Protein AF-A0A9E8EGQ1-F1 (afdb_monomer_lite)

pLDDT: mean 82.05, std 15.97, range [51.72, 98.31]

Structure (mmCIF, N/CA/C/O backbone):
data_AF-A0A9E8EGQ1-F1
#
_entry.id   AF-A0A9E8EGQ1-F1
#
loop_
_atom_site.group_PDB
_atom_site.id
_atom_site.type_symbol
_atom_site.label_atom_id
_atom_site.label_alt_id
_atom_site.label_comp_id
_atom_site.label_asym_id
_atom_site.label_entity_id
_atom_site.label_seq_id
_atom_site.pdbx_PDB_ins_code
_atom_site.Cartn_x
_atom_site.Cartn_y
_atom_site.Cartn_z
_atom_site.occupancy
_atom_site.B_iso_or_equiv
_atom_site.auth_seq_id
_atom_site.auth_comp_id
_atom_site.auth_asym_id
_atom_site.auth_atom_id
_atom_site.pdbx_PDB_model_num
ATOM 1 N N . MET A 1 1 ? -65.664 18.947 28.123 1.00 53.16 1 MET A N 1
ATOM 2 C CA . MET A 1 1 ? -65.244 17.876 27.191 1.00 53.16 1 MET A CA 1
ATOM 3 C C . MET A 1 1 ? -64.942 18.591 25.877 1.00 53.16 1 MET A C 1
ATOM 5 O O . MET A 1 1 ? -65.886 19.082 25.291 1.00 53.16 1 MET A O 1
ATOM 9 N N . VAL A 1 2 ? -63.720 18.927 25.449 1.00 57.81 2 VAL A N 1
ATOM 10 C CA . VAL A 1 2 ? -62.350 18.367 25.528 1.00 57.81 2 VAL A CA 1
ATOM 11 C C . VAL A 1 2 ? -61.355 19.560 25.498 1.00 57.81 2 VAL A C 1
ATOM 13 O O . VAL A 1 2 ? -61.688 20.565 24.870 1.00 57.81 2 VAL A O 1
ATOM 16 N N . PRO A 1 3 ? -60.171 19.533 26.148 1.00 56.62 3 PRO A N 1
ATOM 17 C CA . PRO A 1 3 ? -59.270 20.689 26.152 1.00 56.62 3 PRO A CA 1
ATOM 18 C C . PRO A 1 3 ? -58.431 20.802 24.864 1.00 56.62 3 PRO A C 1
ATOM 20 O O . PRO A 1 3 ? -57.703 19.886 24.480 1.00 56.62 3 PRO A O 1
ATOM 23 N N . HIS A 1 4 ? -58.509 21.970 24.221 1.00 58.19 4 HIS A N 1
ATOM 24 C CA . HIS A 1 4 ? -57.724 22.381 23.053 1.00 58.19 4 HIS A CA 1
ATOM 25 C C . HIS A 1 4 ? -56.314 22.835 23.461 1.00 58.19 4 HIS A C 1
ATOM 27 O O . HIS A 1 4 ? -56.029 24.031 23.481 1.00 58.19 4 HIS A O 1
ATOM 33 N N . THR A 1 5 ? -55.411 21.925 23.834 1.00 61.72 5 THR A N 1
ATOM 34 C CA . THR A 1 5 ? -54.000 22.318 24.074 1.00 61.72 5 THR A CA 1
ATOM 35 C C . THR A 1 5 ? -52.990 21.184 23.879 1.00 61.72 5 THR A C 1
ATOM 37 O O . THR A 1 5 ? -52.001 21.109 24.598 1.00 61.72 5 THR A O 1
ATOM 40 N N . VAL A 1 6 ? -53.207 20.265 22.931 1.00 61.66 6 VAL A N 1
ATOM 41 C CA . VAL A 1 6 ? -52.289 19.117 22.765 1.00 61.66 6 VAL A CA 1
ATOM 42 C C . VAL A 1 6 ? -51.942 18.810 21.308 1.00 61.66 6 VAL A C 1
ATOM 44 O O . VAL A 1 6 ? -51.955 17.652 20.939 1.00 61.66 6 VAL A O 1
ATOM 47 N N . ILE A 1 7 ? -51.621 19.779 20.437 1.00 58.50 7 ILE A N 1
ATOM 48 C CA . ILE A 1 7 ? -50.996 19.446 19.130 1.00 58.50 7 ILE A CA 1
ATOM 49 C C . ILE A 1 7 ? -50.050 20.562 18.646 1.00 58.50 7 ILE A C 1
ATOM 51 O O . ILE A 1 7 ? -50.328 21.234 17.664 1.00 58.50 7 ILE A O 1
ATOM 55 N N . ILE A 1 8 ? -48.907 20.767 19.305 1.00 55.91 8 ILE A N 1
ATOM 56 C CA . ILE A 1 8 ? -47.740 21.442 18.687 1.00 55.91 8 ILE A CA 1
ATOM 57 C C . ILE A 1 8 ? -46.426 20.911 19.283 1.00 55.91 8 ILE A C 1
ATOM 59 O O . ILE A 1 8 ? -45.580 21.641 19.778 1.00 55.91 8 ILE A O 1
ATOM 63 N N . SER A 1 9 ? -46.237 19.595 19.204 1.00 59.84 9 SER A N 1
ATOM 64 C CA . SER A 1 9 ? -44.905 18.975 19.223 1.00 59.84 9 SER A CA 1
ATOM 65 C C . SER A 1 9 ? -44.731 18.210 17.913 1.00 59.84 9 SER A C 1
ATOM 67 O O . SER A 1 9 ? -44.659 16.984 17.858 1.00 59.84 9 SER A O 1
ATOM 69 N N . ARG A 1 10 ? -44.770 18.949 16.795 1.00 64.19 10 ARG A N 1
ATOM 70 C CA . ARG A 1 10 ? -44.372 18.417 15.489 1.00 64.19 10 ARG A CA 1
ATOM 71 C C . ARG A 1 10 ? -42.853 18.276 15.511 1.00 64.19 10 ARG A C 1
ATOM 73 O O . ARG A 1 10 ? -42.120 19.214 15.216 1.00 64.19 10 ARG A O 1
ATOM 80 N N . ILE A 1 11 ? -42.409 17.088 15.904 1.00 63.22 11 ILE A N 1
ATOM 81 C CA . ILE A 1 11 ? -41.135 16.468 15.530 1.00 63.22 11 ILE A CA 1
ATOM 82 C C . ILE A 1 11 ? -40.729 16.962 14.138 1.00 63.22 11 ILE A C 1
ATOM 84 O O . ILE A 1 11 ? -41.354 16.603 13.145 1.00 63.22 11 ILE A O 1
ATOM 88 N N . ASN A 1 12 ? -39.725 17.838 14.080 1.00 60.59 12 ASN A N 1
ATOM 89 C CA . ASN A 1 12 ? -39.185 18.367 12.836 1.00 60.59 12 ASN A CA 1
ATOM 90 C C . ASN A 1 12 ? -38.293 17.283 12.195 1.00 60.59 12 ASN A C 1
ATOM 92 O O . ASN A 1 12 ? -37.182 17.058 12.691 1.00 60.59 12 ASN A O 1
ATOM 96 N N . PRO A 1 13 ? -38.732 16.592 11.123 1.00 58.91 13 PRO A N 1
ATOM 97 C CA . PRO A 1 13 ? -37.994 15.460 10.557 1.00 58.91 13 PRO A CA 1
ATOM 98 C C . PRO A 1 13 ? -36.692 15.896 9.868 1.00 58.91 13 PRO A C 1
ATOM 100 O O . PRO A 1 13 ? -35.805 15.077 9.633 1.00 58.91 13 PRO A O 1
ATOM 103 N N . TYR A 1 14 ? -36.534 17.193 9.592 1.00 54.91 14 TYR A N 1
ATOM 104 C CA . TYR A 1 14 ? -35.391 17.725 8.855 1.00 54.91 14 TYR A CA 1
ATOM 105 C C . TYR A 1 14 ? -34.110 17.840 9.695 1.00 54.91 14 TYR A C 1
ATOM 107 O O . TYR A 1 14 ? -33.016 17.852 9.134 1.00 54.91 14 TYR A O 1
ATOM 115 N N . LYS A 1 15 ? -34.196 17.839 11.037 1.00 51.72 15 LYS A N 1
ATOM 116 C CA . LYS A 1 15 ? -33.004 17.952 11.905 1.00 51.72 15 LYS A CA 1
ATOM 117 C C . LYS A 1 15 ? -32.104 16.705 11.858 1.00 51.72 15 LYS A C 1
ATOM 119 O O . LYS A 1 15 ? -30.943 16.768 12.246 1.00 51.72 15 LYS A O 1
ATOM 124 N N . ARG A 1 16 ? -32.619 15.572 11.367 1.00 57.47 16 ARG A N 1
ATOM 125 C CA . ARG A 1 16 ? -31.892 14.293 11.301 1.00 57.47 16 ARG A CA 1
ATOM 126 C C . ARG A 1 16 ? -31.100 14.103 9.995 1.00 57.47 16 ARG A C 1
ATOM 128 O O . ARG A 1 16 ? -30.295 13.184 9.912 1.00 57.47 16 ARG A O 1
ATOM 135 N N . LEU A 1 17 ? -31.293 14.965 8.992 1.00 61.09 17 LEU A N 1
ATOM 136 C CA . LEU A 1 17 ? -30.720 14.785 7.648 1.00 61.09 17 LEU A CA 1
ATOM 137 C C . LEU A 1 17 ? -29.352 15.473 7.454 1.00 61.09 17 LEU A C 1
ATOM 139 O O . LEU A 1 17 ? -28.623 15.127 6.532 1.00 61.09 17 LEU A O 1
ATOM 143 N N . ILE A 1 18 ? -28.972 16.398 8.345 1.00 55.41 18 ILE A N 1
ATOM 144 C CA . ILE A 1 18 ? -27.773 17.259 8.233 1.00 55.41 18 ILE A CA 1
ATOM 145 C C . ILE A 1 18 ? -26.728 16.981 9.330 1.00 55.41 18 ILE A C 1
ATOM 147 O O . ILE A 1 18 ? -26.126 17.886 9.896 1.00 55.41 18 ILE A O 1
ATOM 151 N N . MET A 1 19 ? -26.486 15.711 9.651 1.00 56.50 19 MET A N 1
ATOM 152 C CA . MET A 1 19 ? -25.392 15.308 10.547 1.00 56.50 19 MET A CA 1
ATOM 153 C C . MET A 1 19 ? -24.759 14.006 10.060 1.00 56.50 19 MET A C 1
ATOM 155 O O . MET A 1 19 ? -25.051 12.984 10.651 1.00 56.50 19 MET A O 1
ATOM 159 N N . ASN A 1 20 ? -23.942 13.982 8.995 1.00 57.62 20 ASN A N 1
ATOM 160 C CA . ASN A 1 20 ? -23.226 12.733 8.645 1.00 57.62 20 ASN A CA 1
ATOM 161 C C . ASN A 1 20 ? -21.859 12.861 7.936 1.00 57.62 20 ASN A C 1
ATOM 163 O O . ASN A 1 20 ? -21.156 11.863 7.848 1.00 57.62 20 ASN A O 1
ATOM 167 N N . ALA A 1 21 ? -21.407 14.044 7.498 1.00 53.22 21 ALA A N 1
ATOM 168 C CA . ALA A 1 21 ? -20.030 14.211 6.985 1.00 53.22 21 ALA A CA 1
ATOM 169 C C . ALA A 1 21 ? -19.048 14.742 8.048 1.00 53.22 21 ALA A C 1
ATOM 171 O O . ALA A 1 21 ? -17.883 14.353 8.073 1.00 53.22 21 ALA A O 1
ATOM 172 N N . HIS A 1 22 ? -19.532 15.579 8.974 1.00 54.50 22 HIS A N 1
ATOM 173 C CA . HIS A 1 22 ? -18.710 16.143 10.050 1.00 54.50 22 HIS A CA 1
ATOM 174 C C . HIS A 1 22 ? -18.234 15.078 11.056 1.00 54.50 22 HIS A C 1
ATOM 176 O O . HIS A 1 22 ? -17.187 15.251 11.668 1.00 54.50 22 HIS A O 1
ATOM 182 N N . GLY A 1 23 ? -18.948 13.954 11.198 1.00 66.50 23 GLY A N 1
ATOM 183 C CA . GLY A 1 23 ? -18.618 12.912 12.177 1.00 66.50 23 GLY A CA 1
ATOM 184 C C . GLY A 1 23 ? -17.368 12.091 11.843 1.00 66.50 23 GLY A C 1
ATOM 185 O O . GLY A 1 23 ? -16.568 11.838 12.733 1.00 66.50 23 GLY A O 1
ATOM 186 N N . PHE A 1 24 ? -17.158 11.693 10.582 1.00 66.69 24 PHE A N 1
ATOM 187 C CA . PHE A 1 24 ? -16.029 10.824 10.206 1.00 66.69 24 PHE A CA 1
ATOM 188 C C . PHE A 1 24 ? -14.680 11.538 10.327 1.00 66.69 24 PHE A C 1
ATOM 190 O O . PHE A 1 24 ? -13.770 11.027 10.970 1.00 66.69 24 PHE A O 1
ATOM 197 N N . PHE A 1 25 ? -14.563 12.741 9.754 1.00 72.75 25 PHE A N 1
ATOM 198 C CA . PHE A 1 25 ? -13.331 13.526 9.848 1.00 72.75 25 PHE A CA 1
ATOM 199 C C . PHE A 1 25 ? -13.073 13.986 11.285 1.00 72.75 25 PHE A C 1
ATOM 201 O O . PHE A 1 25 ? -11.941 13.906 11.745 1.00 72.75 25 PHE A O 1
ATOM 208 N N . SER A 1 26 ? -14.116 14.375 12.029 1.00 73.75 26 SER A N 1
ATOM 209 C CA . SER A 1 26 ? -13.966 14.716 13.449 1.00 73.75 26 SER A CA 1
ATOM 210 C C . SER A 1 26 ? -13.489 13.532 14.291 1.00 73.75 26 SER A C 1
ATOM 212 O O . SER A 1 26 ? -12.726 13.746 15.222 1.00 73.75 26 SER A O 1
ATOM 214 N N . LYS A 1 27 ? -13.914 12.304 13.972 1.00 70.75 27 LYS A N 1
ATOM 215 C CA . LYS A 1 27 ? -13.443 11.080 14.633 1.00 70.75 27 LYS A CA 1
ATOM 216 C C . LYS A 1 27 ? -12.026 10.689 14.194 1.00 70.75 27 LYS A C 1
ATOM 218 O O . LYS A 1 27 ? -11.236 10.257 15.020 1.00 70.75 27 LYS A O 1
ATOM 223 N N . LEU A 1 28 ? -11.669 10.878 12.920 1.00 72.06 28 LEU A N 1
ATOM 224 C CA . LEU A 1 28 ? -10.314 10.618 12.407 1.00 72.06 28 LEU A CA 1
ATOM 225 C C . LEU A 1 28 ? -9.253 11.512 13.074 1.00 72.06 28 LEU A C 1
ATOM 227 O O . LEU A 1 28 ? -8.137 11.059 13.303 1.00 72.06 28 LEU A O 1
ATOM 231 N N . PHE A 1 29 ? -9.605 12.761 13.389 1.00 74.56 29 PHE A N 1
ATOM 232 C CA . PHE A 1 29 ? -8.744 13.706 14.109 1.00 74.56 29 PHE A CA 1
ATOM 233 C C . PHE A 1 29 ? -9.006 13.734 15.627 1.00 74.56 29 PHE A C 1
ATOM 235 O O . PHE A 1 29 ? -8.565 14.661 16.308 1.00 74.56 29 PHE A O 1
ATOM 242 N N . ASP A 1 30 ? -9.706 12.736 16.178 1.00 71.06 30 ASP A N 1
ATOM 243 C CA . ASP A 1 30 ? -9.865 12.591 17.625 1.00 71.06 30 ASP A CA 1
ATOM 244 C C . ASP A 1 30 ? -8.622 11.916 18.233 1.00 71.06 30 ASP A C 1
ATOM 246 O O . ASP A 1 30 ? -8.518 10.693 18.332 1.00 71.06 30 ASP A O 1
ATOM 250 N N . PHE A 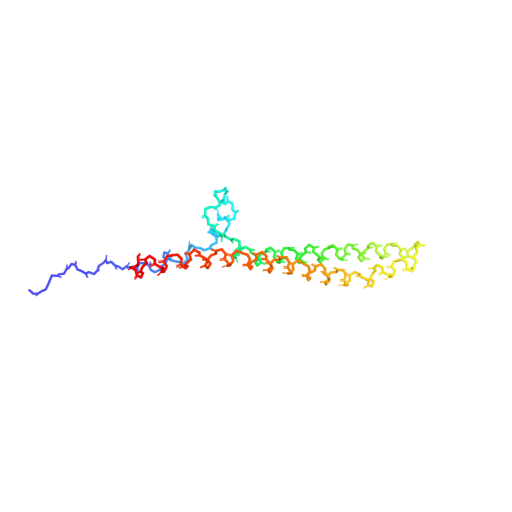1 31 ? -7.658 12.738 18.656 1.00 65.38 31 PHE A N 1
ATOM 251 C CA . PHE A 1 31 ? -6.400 12.298 19.273 1.00 65.38 31 PHE A CA 1
ATOM 252 C C . PHE A 1 31 ? -6.570 11.648 20.660 1.00 65.38 31 PHE A C 1
ATOM 254 O O . PHE A 1 31 ? -5.588 11.199 21.248 1.00 65.38 31 PHE A O 1
ATOM 261 N N . THR A 1 32 ? -7.790 11.601 21.207 1.00 65.94 32 THR A N 1
ATOM 262 C CA . THR A 1 32 ? -8.090 10.950 22.491 1.00 65.94 32 THR A CA 1
ATOM 263 C C . THR A 1 32 ? -8.286 9.427 22.361 1.00 65.94 32 THR A C 1
ATOM 265 O O . THR A 1 32 ? -8.244 8.737 23.377 1.00 65.94 32 THR A O 1
ATOM 268 N N . PHE A 1 33 ? -8.456 8.875 21.146 1.00 60.44 33 PHE A N 1
ATOM 269 C CA . PHE A 1 33 ? -8.569 7.424 20.865 1.00 60.44 33 PHE A CA 1
ATOM 270 C C . PHE A 1 33 ? -9.582 6.646 21.737 1.00 60.44 33 PHE A C 1
ATOM 272 O O . PHE A 1 33 ? -9.451 5.437 21.923 1.00 60.44 33 PHE A O 1
ATOM 279 N N . LYS A 1 34 ? -10.612 7.307 22.280 1.00 58.56 34 LYS A N 1
ATOM 280 C CA . LYS A 1 34 ? -11.590 6.663 23.179 1.00 58.56 34 LYS A CA 1
ATOM 281 C C . LYS A 1 34 ? -12.493 5.635 22.487 1.00 58.56 34 LYS A C 1
ATOM 283 O O . LYS A 1 34 ? -13.028 4.764 23.163 1.00 58.56 34 LYS A O 1
ATOM 288 N N . GLU A 1 35 ? -12.672 5.730 21.169 1.00 61.25 35 GLU A N 1
ATOM 289 C CA . GLU A 1 35 ? -13.444 4.782 20.357 1.00 61.25 35 GLU A CA 1
ATOM 290 C C . GLU A 1 35 ? -12.537 4.056 19.353 1.00 61.25 35 GLU A C 1
ATOM 292 O O . GLU A 1 35 ? -11.711 4.672 18.675 1.00 61.25 35 GLU A O 1
ATOM 297 N N . PHE A 1 36 ? -12.747 2.748 19.183 1.00 66.25 36 PHE A N 1
ATOM 298 C CA . PHE A 1 36 ? -12.094 1.942 18.149 1.00 66.25 36 PHE A CA 1
ATOM 299 C C . PHE A 1 36 ? -12.668 2.265 16.755 1.00 66.25 36 PHE A C 1
ATOM 301 O O . PHE A 1 36 ? -13.458 1.521 16.181 1.00 66.25 36 PHE A O 1
ATOM 308 N N . ILE A 1 37 ? -12.266 3.397 16.173 1.00 73.81 37 ILE A N 1
ATOM 309 C CA . ILE A 1 37 ? -12.748 3.855 14.853 1.00 73.81 37 ILE A CA 1
ATOM 310 C C . ILE A 1 37 ? -12.097 3.054 13.703 1.00 73.81 37 ILE A C 1
ATOM 312 O O . ILE A 1 37 ? -12.498 3.166 12.542 1.00 73.81 37 ILE A O 1
ATOM 316 N N . THR A 1 38 ? -11.128 2.181 14.001 1.00 77.81 38 THR A N 1
ATOM 317 C CA . THR A 1 38 ? -10.359 1.422 13.006 1.00 77.81 38 THR A CA 1
ATOM 318 C C . THR A 1 38 ? -11.244 0.705 11.985 1.00 77.81 38 THR A C 1
ATOM 320 O O . THR A 1 38 ? -11.013 0.828 10.783 1.00 77.81 38 THR A O 1
ATOM 323 N N . LEU A 1 39 ? -12.316 0.035 12.425 1.00 80.56 39 LEU A N 1
ATOM 324 C CA . LEU A 1 39 ? -13.225 -0.691 11.527 1.00 80.56 39 LEU A CA 1
ATOM 325 C C . LEU A 1 39 ? -13.944 0.220 10.519 1.00 80.56 39 LEU A C 1
ATOM 327 O O . LEU A 1 39 ? -14.268 -0.220 9.416 1.00 80.56 39 LEU A O 1
ATOM 331 N N . GLN A 1 40 ? -14.164 1.488 10.870 1.00 81.38 40 GLN A N 1
ATOM 332 C CA . GLN A 1 40 ? -14.824 2.473 10.010 1.00 81.38 40 GLN A CA 1
ATOM 333 C C . GLN A 1 40 ? -13.851 3.057 8.973 1.00 81.38 40 GLN A C 1
ATOM 335 O O . GLN A 1 40 ? -14.252 3.365 7.850 1.00 81.38 40 GLN A O 1
ATOM 340 N N . ILE A 1 41 ? -12.565 3.186 9.326 1.00 86.50 41 ILE A N 1
ATOM 341 C CA . ILE A 1 41 ? -11.544 3.834 8.487 1.00 86.50 41 ILE A CA 1
ATOM 342 C C . ILE A 1 41 ? -10.850 2.846 7.530 1.00 86.50 41 ILE A C 1
ATOM 344 O O . ILE A 1 41 ? -10.394 3.256 6.463 1.00 86.50 41 ILE A O 1
ATOM 348 N N . VAL A 1 42 ? -10.816 1.541 7.834 1.00 90.50 42 VAL A N 1
ATOM 349 C CA . VAL A 1 42 ? -10.095 0.529 7.027 1.00 90.50 42 VAL A CA 1
ATOM 350 C C . VAL A 1 42 ? -10.471 0.546 5.541 1.00 90.50 42 VAL A C 1
ATOM 352 O O . VAL A 1 42 ? -9.590 0.418 4.690 1.00 90.50 42 VAL A O 1
ATOM 355 N N . LYS A 1 43 ? -11.748 0.768 5.195 1.00 89.00 43 LYS A N 1
ATOM 356 C CA . LYS A 1 43 ? -12.171 0.900 3.787 1.00 89.00 43 LYS A CA 1
ATOM 357 C C . LYS A 1 43 ? -11.422 2.031 3.075 1.00 89.00 43 LYS A C 1
ATOM 359 O O . LYS A 1 43 ? -10.983 1.861 1.941 1.00 89.00 43 LYS A O 1
ATOM 364 N N . TYR A 1 44 ? -11.286 3.177 3.733 1.00 90.12 44 TYR A N 1
ATOM 365 C CA . TYR A 1 44 ? -10.600 4.340 3.178 1.00 90.12 44 TYR A CA 1
ATOM 366 C C . TYR A 1 44 ? -9.091 4.102 3.090 1.00 90.12 44 TYR A C 1
ATOM 368 O O . TYR A 1 44 ? -8.496 4.427 2.067 1.00 90.12 44 TYR A O 1
ATOM 376 N N . LEU A 1 45 ? -8.490 3.450 4.094 1.00 92.31 45 LEU A N 1
ATOM 377 C CA . LEU A 1 45 ? -7.079 3.048 4.042 1.00 92.31 45 LEU A CA 1
ATOM 378 C C . LEU A 1 45 ? -6.793 2.103 2.877 1.00 92.31 45 LEU A C 1
ATOM 380 O O . LEU A 1 45 ? -5.776 2.265 2.210 1.00 92.31 45 LEU A O 1
ATOM 384 N N . TYR A 1 46 ? -7.696 1.162 2.588 1.00 94.25 46 TYR A N 1
ATOM 385 C CA . TYR A 1 46 ? -7.535 0.275 1.438 1.00 94.25 46 TYR A CA 1
ATOM 386 C C . TYR A 1 46 ? -7.535 1.047 0.119 1.00 94.25 46 TYR A C 1
ATOM 388 O O . TYR A 1 46 ? -6.655 0.839 -0.708 1.00 94.25 46 TYR A O 1
ATOM 396 N N . ILE A 1 47 ? -8.491 1.964 -0.065 1.00 95.94 47 ILE A N 1
ATOM 397 C CA . ILE A 1 47 ? -8.586 2.780 -1.284 1.00 95.94 47 ILE A CA 1
ATOM 398 C C . ILE A 1 47 ? -7.321 3.623 -1.458 1.00 95.94 47 ILE A C 1
ATOM 400 O O . ILE A 1 47 ? -6.723 3.614 -2.530 1.00 95.94 47 ILE A O 1
ATOM 404 N N . ILE A 1 48 ? -6.889 4.312 -0.400 1.00 96.12 48 ILE A N 1
ATOM 405 C CA . ILE A 1 48 ? -5.678 5.138 -0.418 1.00 96.12 48 ILE A CA 1
ATOM 406 C C . ILE A 1 48 ? -4.448 4.276 -0.733 1.00 96.12 48 ILE A C 1
ATOM 408 O O . ILE A 1 48 ? -3.670 4.615 -1.622 1.00 96.12 48 ILE A O 1
ATOM 412 N N . GLY A 1 49 ? -4.300 3.129 -0.064 1.00 96.31 49 GLY A N 1
ATOM 413 C CA . GLY A 1 49 ? -3.208 2.190 -0.313 1.00 96.31 49 GLY A CA 1
ATOM 414 C C . GLY A 1 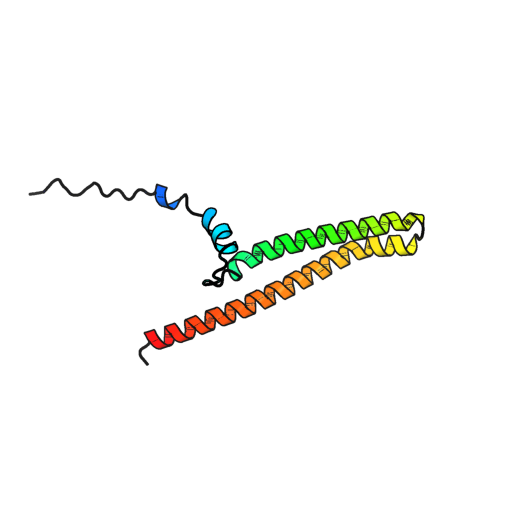49 ? -3.194 1.660 -1.748 1.00 96.31 49 GLY A C 1
ATOM 415 O O . GLY A 1 49 ? -2.131 1.577 -2.357 1.00 96.31 49 GLY A O 1
ATOM 416 N N . LEU A 1 50 ? -4.362 1.363 -2.322 1.00 97.69 50 LEU A N 1
ATOM 417 C CA . LEU A 1 50 ? -4.483 0.898 -3.703 1.00 97.69 50 LEU A CA 1
ATOM 418 C C . LEU A 1 50 ? -4.093 1.988 -4.710 1.00 97.69 50 LEU A C 1
ATOM 420 O O . LEU A 1 50 ? -3.432 1.695 -5.705 1.00 97.69 50 LEU A O 1
ATOM 424 N N . VAL A 1 51 ? -4.455 3.245 -4.438 1.00 98.25 51 VAL A N 1
ATOM 425 C CA . VAL A 1 51 ? -4.036 4.396 -5.251 1.00 98.25 51 VAL A CA 1
ATOM 426 C C . VAL A 1 51 ? -2.516 4.547 -5.220 1.00 98.25 51 VAL A C 1
ATOM 428 O O . VAL A 1 51 ? -1.901 4.646 -6.279 1.00 98.25 51 VAL A O 1
ATOM 431 N N . PHE A 1 52 ? -1.895 4.494 -4.038 1.00 98.00 52 PHE A N 1
ATOM 432 C CA . PHE A 1 52 ? -0.435 4.543 -3.923 1.00 98.00 52 PHE A CA 1
ATOM 433 C C . PHE A 1 52 ? 0.241 3.373 -4.637 1.00 98.00 52 PHE A C 1
ATOM 435 O O . PHE A 1 52 ? 1.173 3.600 -5.401 1.00 98.00 52 PHE A O 1
ATOM 442 N N . ALA A 1 53 ? -0.263 2.148 -4.468 1.00 97.56 53 ALA A N 1
ATOM 443 C CA . ALA A 1 53 ? 0.248 0.982 -5.183 1.00 97.56 53 ALA A CA 1
ATOM 444 C C . ALA A 1 53 ? 0.171 1.173 -6.707 1.00 97.56 53 ALA A C 1
ATOM 446 O O . ALA A 1 53 ? 1.122 0.849 -7.418 1.00 97.56 53 ALA A O 1
ATOM 447 N N . GLY A 1 54 ? -0.933 1.736 -7.210 1.00 97.88 54 GLY A N 1
ATOM 448 C CA . GLY A 1 54 ? -1.112 2.045 -8.629 1.00 97.88 54 GLY A CA 1
ATOM 449 C C . GLY A 1 54 ? -0.105 3.078 -9.129 1.00 97.88 54 GLY A C 1
ATOM 450 O O . GLY A 1 54 ? 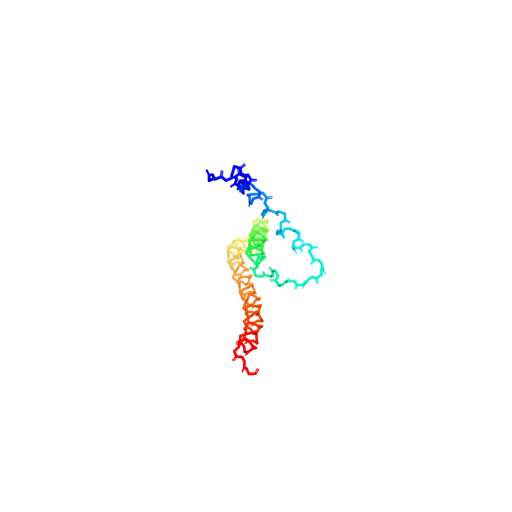0.563 2.848 -10.133 1.00 97.88 54 GLY A O 1
ATOM 451 N N . ILE A 1 55 ? 0.066 4.183 -8.399 1.00 98.31 55 ILE A N 1
ATOM 452 C CA . ILE A 1 55 ? 1.049 5.225 -8.732 1.00 98.31 55 ILE A CA 1
ATOM 453 C C . ILE A 1 55 ? 2.470 4.651 -8.724 1.00 98.31 55 ILE A C 1
ATOM 455 O O . ILE A 1 55 ? 3.228 4.886 -9.664 1.00 98.31 55 ILE A O 1
ATOM 459 N N . SER A 1 56 ? 2.832 3.863 -7.709 1.00 97.00 56 SER A N 1
ATOM 460 C CA . SER A 1 56 ? 4.140 3.207 -7.632 1.00 97.00 56 SER A CA 1
ATOM 461 C C . SER A 1 56 ? 4.372 2.252 -8.803 1.00 97.00 56 SER A C 1
ATOM 463 O O . SER A 1 56 ? 5.456 2.258 -9.383 1.00 97.00 56 SER A O 1
ATOM 465 N N . ALA A 1 57 ? 3.363 1.475 -9.203 1.00 97.75 57 ALA A N 1
ATOM 466 C CA . ALA A 1 57 ? 3.463 0.572 -10.345 1.00 97.75 57 ALA A CA 1
ATOM 467 C C . ALA A 1 57 ? 3.606 1.320 -11.679 1.00 97.75 57 ALA A C 1
ATOM 469 O O . ALA A 1 57 ? 4.412 0.917 -12.521 1.00 97.75 57 ALA A O 1
ATOM 470 N N . LEU A 1 58 ? 2.885 2.432 -11.857 1.00 97.88 58 LEU A N 1
ATOM 471 C CA . LEU A 1 58 ? 3.042 3.314 -13.017 1.00 97.88 58 LEU A CA 1
ATOM 472 C C . LEU A 1 58 ? 4.433 3.955 -13.049 1.00 97.88 58 LEU A C 1
ATOM 474 O O . LEU A 1 58 ? 5.062 3.987 -14.103 1.00 97.88 58 LEU A O 1
ATOM 478 N N . GLY A 1 59 ? 4.945 4.406 -11.901 1.00 97.12 59 GLY A N 1
ATOM 479 C CA . GLY A 1 59 ? 6.312 4.913 -11.778 1.00 97.12 59 GLY A CA 1
ATOM 480 C C . GLY A 1 59 ? 7.354 3.852 -12.135 1.00 97.12 59 GLY A C 1
ATOM 481 O O . GLY A 1 59 ? 8.286 4.127 -12.887 1.00 97.12 59 GLY A O 1
ATOM 482 N N . PHE A 1 60 ? 7.157 2.616 -11.671 1.00 96.19 60 PHE A N 1
ATOM 483 C CA . PHE A 1 60 ? 8.026 1.486 -11.996 1.00 96.19 60 PHE A CA 1
ATOM 484 C C . PHE A 1 60 ? 7.993 1.130 -13.491 1.00 96.19 60 PHE A C 1
ATOM 486 O O . PHE A 1 60 ? 9.043 0.906 -14.094 1.00 96.19 60 PHE A O 1
ATOM 493 N N . ALA A 1 61 ? 6.813 1.152 -14.119 1.00 97.44 61 ALA A N 1
ATOM 494 C CA . ALA A 1 61 ? 6.682 0.981 -15.565 1.00 97.44 61 ALA A CA 1
ATOM 495 C C . ALA A 1 61 ? 7.365 2.121 -16.337 1.00 97.44 61 ALA A C 1
ATOM 497 O O . ALA A 1 61 ? 8.102 1.861 -17.284 1.00 97.44 61 ALA A O 1
ATOM 498 N N . GLY A 1 62 ? 7.174 3.376 -15.918 1.00 97.38 62 GLY A N 1
ATOM 499 C CA . GLY A 1 62 ? 7.810 4.546 -16.531 1.00 97.38 62 GLY A CA 1
ATOM 500 C C . GLY A 1 62 ? 9.339 4.512 -16.444 1.00 97.38 62 GLY A C 1
ATOM 501 O O . GLY A 1 62 ? 10.025 4.836 -17.417 1.00 97.38 62 GLY A O 1
ATOM 502 N N . ALA A 1 63 ? 9.881 4.044 -15.317 1.00 96.00 63 ALA A N 1
ATOM 503 C CA . ALA A 1 63 ? 11.310 3.772 -15.177 1.00 96.00 63 ALA A CA 1
ATOM 504 C C . ALA A 1 63 ? 11.770 2.679 -16.158 1.00 96.00 63 ALA A C 1
ATOM 506 O O . ALA A 1 63 ? 12.758 2.869 -16.860 1.00 96.00 63 ALA A O 1
ATOM 507 N N . GLY A 1 64 ? 11.007 1.588 -16.292 1.00 96.75 64 GLY A N 1
ATOM 508 C CA . GLY A 1 64 ? 11.286 0.539 -17.277 1.00 96.75 64 GLY A CA 1
ATOM 509 C C . GLY A 1 64 ? 11.307 1.045 -18.722 1.00 96.75 64 GLY A C 1
ATOM 510 O O . GLY A 1 64 ? 12.210 0.701 -19.479 1.00 96.75 64 GLY A O 1
ATOM 511 N N . ILE A 1 65 ? 10.372 1.923 -19.097 1.00 97.12 65 ILE A N 1
ATOM 512 C CA . ILE A 1 65 ? 10.352 2.555 -20.427 1.00 97.12 65 ILE A CA 1
ATOM 513 C C . ILE A 1 65 ? 11.602 3.417 -20.647 1.00 97.12 65 ILE A C 1
ATOM 515 O O . ILE A 1 65 ? 12.158 3.432 -21.743 1.00 97.12 65 ILE A O 1
ATOM 519 N N . SER A 1 66 ? 12.057 4.125 -19.613 1.00 96.50 66 SER A N 1
ATOM 520 C CA . SER A 1 66 ? 13.252 4.973 -19.691 1.00 96.50 66 SER A CA 1
ATOM 521 C C . SER A 1 66 ? 14.525 4.142 -19.884 1.00 96.50 66 SER A C 1
ATOM 523 O O . SER A 1 66 ? 15.398 4.520 -20.668 1.00 96.50 66 SER A O 1
ATOM 525 N N . ASP A 1 67 ? 14.592 2.979 -19.235 1.00 96.31 67 ASP A N 1
ATOM 526 C CA . ASP A 1 67 ? 15.728 2.060 -19.306 1.00 96.31 67 ASP A CA 1
ATOM 527 C C . ASP A 1 67 ? 15.870 1.367 -20.663 1.00 96.31 67 ASP A C 1
ATOM 529 O O . ASP A 1 67 ? 16.990 1.035 -21.039 1.00 96.31 67 ASP A O 1
ATOM 533 N N . LEU A 1 68 ? 14.794 1.236 -21.453 1.00 95.25 68 LEU A N 1
ATOM 534 C CA . LEU A 1 68 ? 14.847 0.653 -22.807 1.00 95.25 68 LEU A CA 1
ATOM 535 C C . LEU A 1 68 ? 15.872 1.338 -23.729 1.00 95.25 68 LEU A C 1
ATOM 537 O O . LEU A 1 68 ? 16.307 0.742 -24.711 1.00 95.25 68 LEU A O 1
ATOM 541 N N . ARG A 1 69 ? 16.257 2.588 -23.431 1.00 95.06 69 ARG A N 1
ATOM 542 C CA . ARG A 1 69 ? 17.263 3.350 -24.192 1.00 95.06 69 ARG A CA 1
ATOM 543 C C . ARG A 1 69 ? 18.700 2.894 -23.921 1.00 95.06 69 ARG A C 1
ATOM 545 O O . ARG A 1 69 ? 19.570 3.171 -24.741 1.00 95.06 69 ARG A O 1
ATOM 552 N N . TYR A 1 70 ? 18.942 2.244 -22.785 1.00 94.62 70 TYR A N 1
ATOM 553 C CA . TYR A 1 70 ? 20.267 1.826 -22.320 1.00 94.62 70 TYR A CA 1
ATOM 554 C C . TYR A 1 70 ? 20.382 0.300 -22.228 1.00 94.62 70 TYR A C 1
ATOM 556 O O . TYR A 1 70 ? 21.399 -0.261 -22.622 1.00 94.62 70 TYR A O 1
ATOM 564 N N . ASP A 1 71 ? 19.329 -0.365 -21.748 1.00 96.31 71 ASP A N 1
ATOM 565 C CA . ASP A 1 71 ? 19.224 -1.815 -21.616 1.00 96.31 71 ASP A CA 1
ATOM 566 C C . ASP A 1 71 ? 17.782 -2.262 -21.903 1.00 96.31 71 ASP A C 1
ATOM 568 O O . ASP A 1 71 ? 16.854 -2.090 -21.104 1.00 96.31 71 ASP A O 1
ATOM 572 N N . VAL A 1 72 ? 17.604 -2.866 -23.078 1.00 95.75 72 VAL A N 1
ATOM 573 C CA . VAL A 1 72 ? 16.297 -3.321 -23.561 1.00 95.75 72 VAL A CA 1
ATOM 574 C C . VAL A 1 72 ? 15.729 -4.432 -22.678 1.00 95.75 72 VAL A C 1
ATOM 576 O O . VAL A 1 72 ? 14.530 -4.438 -22.403 1.00 95.75 72 VAL A O 1
ATOM 579 N N . ILE A 1 73 ? 16.566 -5.366 -22.218 1.00 96.19 73 ILE A N 1
ATOM 580 C CA . ILE A 1 73 ? 16.104 -6.516 -21.436 1.00 96.19 73 ILE A CA 1
ATOM 581 C C . ILE A 1 73 ? 15.642 -6.030 -20.065 1.00 96.19 73 ILE A C 1
ATOM 583 O O . ILE A 1 73 ? 14.524 -6.339 -19.648 1.00 96.19 73 ILE A O 1
ATOM 587 N N . ALA A 1 74 ? 16.461 -5.223 -19.386 1.00 93.88 74 ALA A N 1
ATOM 588 C CA . ALA A 1 74 ? 16.115 -4.681 -18.077 1.00 93.88 74 ALA A CA 1
ATOM 589 C C . ALA A 1 74 ? 14.855 -3.801 -18.130 1.00 93.88 74 ALA A C 1
ATOM 591 O O . ALA A 1 74 ? 13.975 -3.931 -17.273 1.00 93.88 74 ALA A O 1
ATOM 592 N N . GLY A 1 75 ? 14.731 -2.947 -19.152 1.00 96.56 75 GLY A N 1
ATOM 593 C CA . GLY A 1 75 ? 13.551 -2.107 -19.346 1.00 96.56 75 GLY A CA 1
ATOM 594 C C . GLY A 1 75 ? 12.274 -2.923 -19.558 1.00 96.56 75 GLY A C 1
ATOM 595 O O . GLY A 1 75 ? 11.268 -2.697 -18.881 1.00 96.56 75 GLY A O 1
ATOM 596 N N . LEU A 1 76 ? 12.325 -3.935 -20.431 1.00 96.94 76 LEU A N 1
ATOM 597 C CA . LEU A 1 76 ? 11.173 -4.789 -20.729 1.00 96.94 76 LEU A CA 1
ATOM 598 C C . LEU A 1 76 ? 10.729 -5.596 -19.502 1.00 96.94 76 LEU A C 1
ATOM 600 O O . LEU A 1 76 ? 9.535 -5.673 -19.212 1.00 96.94 76 LEU A O 1
ATOM 604 N N . VAL A 1 77 ? 11.685 -6.133 -18.738 1.00 96.38 77 VAL A N 1
ATOM 605 C CA . VAL A 1 77 ? 11.417 -6.851 -17.484 1.00 96.38 77 VAL A CA 1
ATOM 606 C C . VAL A 1 77 ? 10.660 -5.962 -16.496 1.00 96.38 77 VAL A C 1
ATOM 608 O O . VAL A 1 77 ? 9.659 -6.399 -15.932 1.00 96.38 77 VAL A O 1
ATOM 611 N N . LYS A 1 78 ? 11.070 -4.700 -16.319 1.00 96.12 78 LYS A N 1
ATOM 612 C CA . LYS A 1 78 ? 10.395 -3.756 -15.410 1.00 96.12 78 LYS A CA 1
ATOM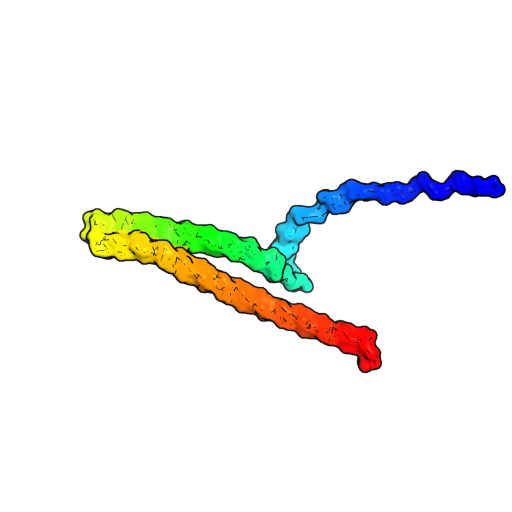 613 C C . LYS A 1 78 ? 8.972 -3.419 -15.858 1.00 96.12 78 LYS A C 1
ATOM 615 O O . LYS A 1 78 ? 8.060 -3.412 -15.033 1.00 96.12 78 LYS A O 1
ATOM 620 N N . VAL A 1 79 ? 8.763 -3.184 -17.154 1.00 97.06 79 VAL A N 1
ATOM 621 C CA . VAL A 1 79 ? 7.430 -2.885 -17.706 1.00 97.06 79 VAL A CA 1
ATOM 622 C C . VAL A 1 79 ? 6.488 -4.078 -17.549 1.00 97.06 79 VAL A C 1
ATOM 624 O O . VAL A 1 79 ? 5.350 -3.905 -17.120 1.00 97.06 79 VAL A O 1
ATOM 627 N N . VAL A 1 80 ? 6.964 -5.291 -17.838 1.00 97.00 80 VAL A N 1
ATOM 628 C CA . VAL A 1 80 ? 6.156 -6.512 -17.721 1.00 97.00 80 VAL A CA 1
ATOM 629 C C . VAL A 1 80 ? 5.893 -6.872 -16.258 1.00 97.00 80 VAL A C 1
ATOM 631 O O . VAL A 1 80 ? 4.788 -7.300 -15.940 1.00 97.00 80 VAL A O 1
ATOM 634 N N . LEU A 1 81 ? 6.857 -6.668 -15.353 1.00 97.06 81 LEU A N 1
ATOM 635 C CA . LEU A 1 81 ? 6.693 -6.955 -13.922 1.00 97.06 81 LEU A CA 1
ATOM 636 C C . LEU A 1 81 ? 5.895 -5.892 -13.161 1.00 97.06 81 LEU A C 1
ATOM 638 O O . LEU A 1 81 ? 5.353 -6.203 -12.105 1.00 97.06 81 LEU A O 1
ATOM 642 N N . SER A 1 82 ? 5.780 -4.664 -13.671 1.00 97.38 82 SER A N 1
ATOM 643 C CA . SER A 1 82 ? 4.978 -3.589 -13.061 1.00 97.38 82 SER A CA 1
ATOM 644 C C . SER A 1 82 ? 3.557 -4.018 -12.643 1.00 97.38 82 SER A C 1
ATOM 646 O O . SER A 1 82 ? 3.221 -3.862 -11.464 1.00 97.38 82 SER A O 1
ATOM 648 N N . PRO A 1 83 ? 2.718 -4.604 -13.524 1.00 96.69 83 PRO A N 1
ATOM 649 C CA . PRO A 1 83 ? 1.379 -5.048 -13.136 1.00 96.69 83 PRO A CA 1
ATOM 650 C C . PRO A 1 83 ? 1.404 -6.159 -12.078 1.00 96.69 83 PRO A C 1
ATOM 652 O O . PRO A 1 83 ? 0.537 -6.191 -11.205 1.00 96.69 83 PRO A O 1
ATOM 655 N N . PHE A 1 84 ? 2.411 -7.036 -12.086 1.00 97.81 84 PHE A N 1
ATOM 656 C CA . PHE A 1 84 ? 2.569 -8.052 -11.040 1.00 97.81 84 PHE A CA 1
ATOM 657 C C . PHE A 1 84 ? 2.945 -7.419 -9.698 1.00 97.81 84 PHE A C 1
ATOM 659 O O . PHE A 1 84 ? 2.384 -7.792 -8.670 1.00 97.81 84 PHE A O 1
ATOM 666 N N . ALA A 1 85 ? 3.834 -6.423 -9.703 1.00 95.88 85 ALA A N 1
ATOM 667 C CA . ALA A 1 85 ? 4.199 -5.664 -8.512 1.00 95.88 85 ALA A CA 1
ATOM 668 C C . ALA A 1 85 ? 2.991 -4.914 -7.925 1.00 95.88 85 ALA A C 1
ATOM 670 O O . ALA A 1 85 ? 2.811 -4.910 -6.705 1.00 95.88 85 ALA A O 1
ATOM 671 N N . PHE A 1 86 ? 2.122 -4.349 -8.773 1.00 97.94 86 PHE A N 1
ATOM 672 C CA . PHE A 1 86 ? 0.852 -3.757 -8.342 1.00 97.94 86 PHE A CA 1
ATOM 673 C C . PHE A 1 86 ? -0.033 -4.779 -7.627 1.00 97.94 86 PHE A C 1
ATOM 675 O O . PHE A 1 86 ? -0.438 -4.550 -6.488 1.00 97.94 86 PHE A O 1
ATOM 682 N N . VAL A 1 87 ? -0.315 -5.911 -8.279 1.00 98.00 87 VAL A N 1
ATOM 683 C CA . VAL A 1 87 ? -1.200 -6.950 -7.732 1.00 98.00 87 VAL A CA 1
ATOM 684 C C . VAL A 1 87 ? -0.641 -7.502 -6.426 1.00 98.00 87 VAL A C 1
ATOM 686 O O . VAL A 1 87 ? -1.376 -7.608 -5.446 1.00 98.00 87 VAL A O 1
ATOM 689 N N . LEU A 1 88 ? 0.661 -7.790 -6.377 1.00 97.94 88 LEU A N 1
ATOM 690 C CA . LEU A 1 88 ? 1.318 -8.283 -5.172 1.00 97.94 88 LEU A CA 1
ATOM 691 C C . LEU A 1 88 ? 1.192 -7.277 -4.022 1.00 97.94 88 LEU A C 1
ATOM 693 O O . LEU A 1 88 ? 0.780 -7.643 -2.924 1.00 97.94 88 LEU A O 1
ATOM 697 N N . THR A 1 89 ? 1.464 -5.998 -4.285 1.00 97.38 89 THR A N 1
ATOM 698 C CA . THR A 1 89 ? 1.327 -4.935 -3.281 1.00 97.38 89 THR A CA 1
ATOM 699 C C . THR A 1 89 ? -0.127 -4.786 -2.825 1.00 97.38 89 THR A C 1
ATOM 701 O O . THR A 1 89 ? -0.390 -4.685 -1.629 1.00 97.38 89 THR A O 1
ATOM 704 N N . ALA A 1 90 ? -1.096 -4.845 -3.742 1.00 97.75 90 ALA A N 1
ATOM 705 C CA . ALA A 1 90 ? -2.519 -4.772 -3.420 1.00 97.75 90 ALA A CA 1
ATOM 706 C C . ALA A 1 90 ? -2.990 -5.949 -2.546 1.00 97.75 90 ALA A C 1
ATOM 708 O O . ALA A 1 90 ? -3.784 -5.750 -1.622 1.00 97.75 90 ALA A O 1
ATOM 709 N N . ILE A 1 91 ? -2.487 -7.161 -2.807 1.00 98.19 91 ILE A N 1
ATOM 710 C CA . ILE A 1 91 ? -2.741 -8.351 -1.983 1.00 98.19 91 ILE A CA 1
ATOM 711 C C . ILE A 1 91 ? -2.142 -8.169 -0.589 1.00 98.19 91 ILE A C 1
ATOM 713 O O . ILE A 1 91 ? -2.831 -8.416 0.397 1.00 98.19 91 ILE A O 1
ATOM 717 N N . LEU A 1 92 ? -0.898 -7.694 -0.488 1.00 98.06 92 LEU A N 1
ATOM 718 C CA . LEU A 1 92 ? -0.246 -7.458 0.803 1.00 98.06 92 LEU A CA 1
ATOM 719 C C . LEU A 1 92 ? -0.991 -6.412 1.636 1.00 98.06 92 LEU A C 1
ATOM 721 O O . LEU A 1 92 ? -1.255 -6.645 2.814 1.00 98.06 92 LEU A O 1
ATOM 725 N N . ILE A 1 93 ? -1.400 -5.296 1.025 1.00 96.88 93 ILE A N 1
ATOM 726 C CA . ILE A 1 93 ? -2.226 -4.282 1.695 1.00 96.88 93 ILE A CA 1
ATOM 727 C C . ILE A 1 93 ? -3.518 -4.922 2.212 1.00 96.88 93 ILE A C 1
ATOM 729 O O . ILE A 1 93 ? -3.915 -4.681 3.351 1.00 96.88 93 ILE A O 1
ATOM 733 N N . ARG A 1 94 ? -4.170 -5.761 1.401 1.00 97.00 94 ARG A N 1
ATOM 734 C CA . ARG A 1 94 ? -5.403 -6.437 1.806 1.00 97.00 94 ARG A CA 1
ATOM 735 C C . ARG A 1 94 ? -5.182 -7.386 2.977 1.00 97.00 94 ARG A C 1
ATOM 737 O O . ARG A 1 94 ? -5.945 -7.324 3.933 1.00 97.00 94 ARG A O 1
ATOM 744 N N . LEU A 1 95 ? -4.126 -8.191 2.928 1.00 97.62 95 LEU A N 1
ATOM 745 C CA . LEU A 1 95 ? -3.759 -9.117 3.995 1.00 97.62 95 LEU A CA 1
ATOM 746 C C . LEU A 1 95 ? -3.525 -8.381 5.321 1.00 97.62 95 LEU A C 1
ATOM 748 O O . LEU A 1 95 ? -4.057 -8.781 6.354 1.00 97.62 95 LEU A O 1
ATOM 752 N N . VAL A 1 96 ? -2.778 -7.274 5.292 1.00 96.06 96 VAL A N 1
ATOM 753 C CA . VAL A 1 96 ? -2.498 -6.465 6.488 1.00 96.06 96 VAL A CA 1
ATOM 754 C C . VAL A 1 96 ? -3.775 -5.839 7.046 1.00 96.06 96 VAL A C 1
ATOM 756 O O . VAL A 1 96 ? -4.020 -5.909 8.248 1.00 96.06 96 VAL A O 1
ATOM 759 N N . LEU A 1 97 ? -4.613 -5.243 6.193 1.00 94.69 97 LEU A N 1
ATOM 760 C CA . LEU A 1 97 ? -5.867 -4.634 6.641 1.00 94.69 97 LEU A CA 1
ATOM 761 C C . LEU A 1 97 ? -6.853 -5.670 7.185 1.00 94.69 97 LEU A C 1
ATOM 763 O O . LEU A 1 97 ? -7.548 -5.390 8.160 1.00 94.69 97 LEU A O 1
ATOM 767 N N . GLU A 1 98 ? -6.905 -6.859 6.591 1.00 94.56 98 GLU A N 1
ATOM 768 C CA . GLU A 1 98 ? -7.736 -7.962 7.066 1.00 94.56 98 GLU A CA 1
ATOM 769 C C . GLU A 1 98 ? -7.271 -8.458 8.438 1.00 94.56 98 GLU A C 1
ATOM 771 O O . GLU A 1 98 ? -8.094 -8.593 9.345 1.00 94.56 98 GLU A O 1
ATOM 776 N N . ALA A 1 99 ? -5.958 -8.613 8.633 1.00 94.38 99 ALA A N 1
ATOM 777 C CA . ALA A 1 99 ? -5.380 -8.949 9.931 1.00 94.38 99 ALA A CA 1
ATOM 778 C C . ALA A 1 99 ? -5.682 -7.876 10.993 1.00 94.38 99 ALA A C 1
ATOM 780 O O . ALA A 1 99 ? -6.112 -8.206 12.098 1.00 94.38 99 ALA A O 1
ATOM 781 N N . LEU A 1 100 ? -5.536 -6.589 10.654 1.00 92.19 100 LEU A N 1
ATOM 782 C CA . LEU A 1 100 ? -5.879 -5.483 11.556 1.00 92.19 100 LEU A CA 1
ATOM 783 C C . LEU A 1 100 ? -7.359 -5.527 11.952 1.00 92.19 100 LEU A C 1
ATOM 785 O O . LEU A 1 100 ? -7.687 -5.493 13.138 1.00 92.19 100 LEU A O 1
ATOM 789 N N . VAL A 1 101 ? -8.260 -5.644 10.973 1.00 91.62 101 VAL A N 1
ATOM 790 C CA . VAL A 1 101 ? -9.705 -5.754 11.218 1.00 91.62 101 VAL A CA 1
ATOM 791 C C . VAL A 1 101 ? -10.031 -6.954 12.098 1.00 91.62 101 VAL A C 1
ATOM 793 O O . VAL A 1 101 ? -10.848 -6.819 13.008 1.00 91.62 101 VAL A O 1
ATOM 796 N N . ALA A 1 102 ? -9.412 -8.110 11.854 1.00 92.62 102 ALA A N 1
ATOM 797 C CA . ALA A 1 102 ? -9.627 -9.311 12.651 1.00 92.62 102 ALA A CA 1
ATOM 798 C C . ALA A 1 102 ? -9.257 -9.080 14.123 1.00 92.62 102 ALA A C 1
ATOM 800 O O . ALA A 1 102 ? -10.071 -9.365 15.001 1.00 92.62 102 ALA A O 1
ATOM 801 N N . THR A 1 103 ? -8.097 -8.477 14.398 1.00 90.75 103 THR A 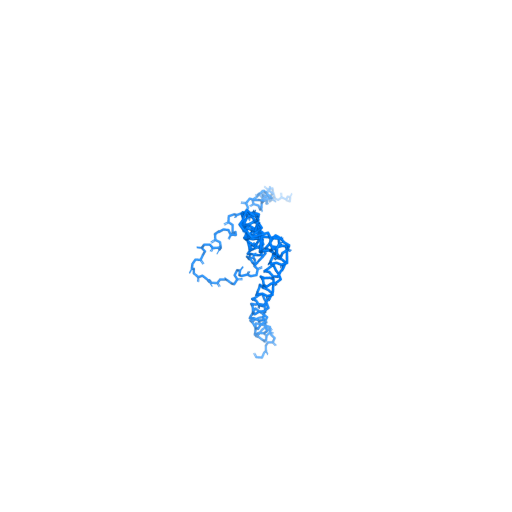N 1
ATOM 802 C CA . THR A 1 103 ? -7.668 -8.157 15.768 1.00 90.75 103 THR A CA 1
ATOM 803 C C . THR A 1 103 ? -8.649 -7.220 16.477 1.00 90.75 103 THR A C 1
ATOM 805 O O . THR A 1 103 ? -9.061 -7.506 17.601 1.00 90.75 103 THR A O 1
ATOM 808 N N . PHE A 1 104 ? -9.090 -6.136 15.825 1.00 87.94 104 PHE A N 1
ATOM 809 C CA . PHE A 1 104 ? -10.058 -5.210 16.433 1.00 87.94 104 PHE A CA 1
ATOM 810 C C . PHE A 1 104 ? -11.432 -5.854 16.649 1.00 87.94 104 PHE A C 1
ATOM 812 O O . PHE A 1 104 ? -12.050 -5.640 17.689 1.00 87.94 104 PHE A O 1
ATOM 819 N N . ARG A 1 105 ? -11.896 -6.702 15.722 1.00 86.00 105 ARG A N 1
ATOM 820 C CA . ARG A 1 105 ? -13.149 -7.457 15.895 1.00 86.00 105 ARG A CA 1
ATOM 821 C C . ARG A 1 105 ? -13.087 -8.424 17.071 1.00 86.00 105 ARG A C 1
ATOM 823 O O . ARG A 1 105 ? -14.080 -8.578 17.776 1.00 86.00 105 ARG A O 1
ATOM 830 N N . ILE A 1 106 ? -11.946 -9.076 17.287 1.00 88.56 106 ILE A N 1
ATOM 831 C CA . ILE A 1 106 ? -11.744 -9.953 18.445 1.00 88.56 106 ILE A CA 1
ATOM 832 C C . ILE A 1 106 ? -11.819 -9.133 19.737 1.00 88.56 106 ILE A C 1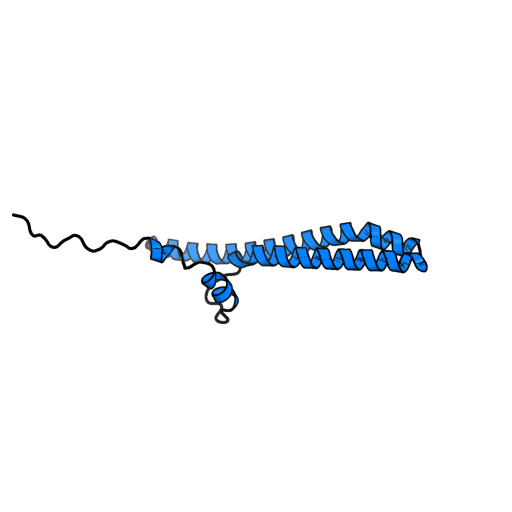
ATOM 834 O O . ILE A 1 106 ? -12.544 -9.520 20.649 1.00 88.56 106 ILE A O 1
ATOM 838 N N . ALA A 1 107 ? -11.151 -7.977 19.793 1.00 84.50 107 ALA A N 1
ATOM 839 C CA . ALA A 1 107 ? -11.205 -7.091 20.956 1.00 84.50 107 ALA A CA 1
ATOM 840 C C . ALA A 1 107 ? -12.640 -6.631 21.277 1.00 84.50 107 ALA A C 1
ATOM 842 O O . ALA A 1 107 ? -13.079 -6.742 22.419 1.00 84.50 107 ALA A O 1
ATOM 843 N N . GLU A 1 108 ? -13.404 -6.195 20.270 1.00 82.62 108 GLU A N 1
ATOM 844 C CA . GLU A 1 108 ? -14.805 -5.789 20.454 1.00 82.62 108 GLU A CA 1
ATOM 845 C C . GLU A 1 108 ? -15.707 -6.938 20.915 1.00 82.62 108 GLU A C 1
ATOM 847 O O . GLU A 1 108 ? -16.588 -6.746 21.757 1.00 82.62 108 GLU A O 1
ATOM 852 N N . ASN A 1 109 ? -15.513 -8.136 20.360 1.00 82.88 109 ASN A N 1
ATOM 853 C CA . ASN A 1 109 ? -16.306 -9.300 20.736 1.00 82.88 109 ASN A CA 1
ATOM 854 C C . ASN A 1 109 ? -16.022 -9.737 22.178 1.00 82.88 109 ASN A C 1
ATOM 856 O O . ASN A 1 109 ? -16.960 -10.112 22.878 1.00 82.88 109 ASN A O 1
ATOM 860 N N . THR A 1 110 ? -14.779 -9.631 22.653 1.00 80.56 110 THR A N 1
ATOM 861 C CA . THR A 1 110 ? -14.436 -9.902 24.058 1.00 80.56 110 THR A CA 1
ATOM 862 C C . THR A 1 110 ? -15.157 -8.945 25.007 1.00 80.56 110 THR A C 1
ATOM 864 O O . THR A 1 110 ? -15.745 -9.398 25.986 1.00 80.56 110 THR A O 1
ATOM 867 N N . THR A 1 111 ? -15.206 -7.646 24.690 1.00 74.25 111 THR A N 1
ATOM 868 C CA . THR A 1 111 ? -15.942 -6.657 25.499 1.00 74.25 111 THR A CA 1
ATOM 869 C C . THR A 1 111 ? -17.428 -7.007 25.617 1.00 74.25 111 THR A C 1
ATOM 871 O O . THR A 1 111 ? -17.987 -6.984 26.711 1.00 74.25 111 THR A O 1
ATOM 874 N N . LYS A 1 112 ? -18.064 -7.413 24.509 1.00 75.62 112 LYS A N 1
ATOM 875 C CA . LYS A 1 112 ? -19.489 -7.797 24.494 1.00 75.62 112 LYS A CA 1
ATOM 876 C C . LYS A 1 112 ? -19.787 -9.069 25.288 1.00 75.62 112 LYS A C 1
ATOM 878 O O . LYS A 1 112 ? -20.902 -9.233 25.778 1.00 75.62 112 LYS A O 1
ATOM 883 N N . ILE A 1 113 ? -18.828 -9.992 25.388 1.00 78.06 113 ILE A N 1
ATOM 884 C CA . ILE A 1 113 ? -18.995 -11.216 26.183 1.00 78.06 113 ILE A CA 1
ATOM 885 C C . ILE A 1 113 ? -19.104 -10.867 27.671 1.00 78.06 113 ILE A C 1
ATOM 887 O O . ILE A 1 113 ? -19.998 -11.392 28.327 1.00 78.06 113 ILE A O 1
ATOM 891 N N . VAL A 1 114 ? -18.264 -9.956 28.177 1.00 75.94 114 VAL A N 1
ATOM 892 C CA . VAL A 1 114 ? -18.284 -9.523 29.587 1.00 75.94 114 VAL A CA 1
ATOM 893 C C . VAL A 1 114 ? -19.606 -8.832 29.934 1.00 75.94 114 VAL A C 1
ATOM 895 O O . VAL A 1 114 ? -20.273 -9.230 30.884 1.00 75.94 114 VAL A O 1
ATOM 898 N N . GLU A 1 115 ? -20.053 -7.886 29.104 1.00 75.62 115 GLU A N 1
ATOM 899 C CA . GLU A 1 115 ? -21.319 -7.160 29.309 1.00 75.62 115 GLU A CA 1
ATOM 900 C C . GLU A 1 115 ? -22.548 -8.096 29.316 1.00 75.62 115 GLU A C 1
ATOM 902 O O . GLU A 1 115 ? -23.485 -7.932 30.101 1.00 75.62 115 GLU A O 1
ATOM 907 N N . ASN A 1 116 ? -22.541 -9.134 28.473 1.00 74.00 116 ASN A N 1
ATOM 908 C CA . ASN A 1 116 ? -23.595 -10.151 28.460 1.00 74.00 116 ASN A CA 1
ATOM 909 C C . ASN A 1 116 ? -23.551 -11.108 29.660 1.00 74.00 116 ASN A C 1
ATOM 911 O O . ASN A 1 116 ? -24.568 -11.746 29.940 1.00 74.00 116 ASN A O 1
ATOM 915 N N . GLN A 1 117 ? -22.409 -11.261 30.337 1.00 71.31 117 GLN A N 1
ATOM 916 C CA . GLN A 1 117 ? -22.330 -12.049 31.569 1.00 71.31 117 GLN A CA 1
ATOM 917 C C . GLN A 1 117 ? -22.897 -11.260 32.755 1.00 71.31 117 GLN A C 1
ATOM 919 O O . GLN A 1 117 ? -23.694 -11.816 33.505 1.00 71.31 117 GLN A O 1
ATOM 924 N N . GLU A 1 118 ? -22.598 -9.961 32.851 1.00 69.19 118 GLU A N 1
ATOM 925 C CA . GLU A 1 118 ? -23.146 -9.072 33.889 1.00 69.19 118 GLU A CA 1
ATOM 926 C C . GLU A 1 118 ? -24.675 -8.932 33.782 1.00 69.19 118 GLU A C 1
ATOM 928 O O . GLU A 1 118 ? -25.393 -9.085 34.769 1.00 69.19 118 GLU A O 1
ATOM 933 N N . ASN A 1 119 ? -25.211 -8.747 32.569 1.00 71.38 119 ASN A N 1
ATOM 934 C CA . ASN A 1 119 ? -26.663 -8.667 32.355 1.00 71.38 119 ASN A CA 1
ATOM 935 C C . ASN A 1 119 ? -27.410 -9.987 32.623 1.00 71.38 119 ASN A C 1
ATOM 937 O O . ASN A 1 119 ? -28.635 -9.981 32.757 1.00 71.38 119 ASN A O 1
ATOM 941 N N . LYS A 1 120 ? -26.704 -11.123 32.681 1.00 69.00 120 LYS A N 1
ATOM 942 C CA . LYS A 1 120 ? -27.297 -12.433 32.989 1.00 69.00 120 LYS A CA 1
ATOM 943 C C . LYS A 1 120 ? -27.272 -12.791 34.478 1.00 69.00 120 LYS A C 1
ATOM 945 O O . LYS A 1 120 ? -27.776 -13.858 34.817 1.00 69.00 120 LYS A O 1
ATOM 950 N N . GLY A 1 121 ? -26.788 -11.906 35.352 1.00 59.34 121 GLY A N 1
ATOM 951 C CA . GLY A 1 121 ? -26.937 -12.059 36.801 1.00 59.34 121 GLY A CA 1
ATOM 952 C C . GLY A 1 121 ? -26.165 -13.242 37.390 1.00 59.34 121 GLY A C 1
ATOM 953 O O . GLY A 1 121 ? -26.743 -14.030 38.139 1.00 59.34 121 GLY A O 1
ATOM 954 N N . LEU A 1 122 ? -24.879 -13.356 37.048 1.00 53.06 122 LEU A N 1
ATOM 955 C CA . LEU A 1 122 ? -23.884 -14.015 37.902 1.00 53.06 122 LEU A CA 1
ATOM 956 C C . LEU A 1 122 ? -23.116 -12.959 38.695 1.00 53.06 122 LEU A C 1
ATOM 958 O O . LEU A 1 122 ? -22.811 -11.905 38.094 1.00 53.06 122 LEU A O 1
#

Sequence (122 aa):
MVPHTVIISRINPYKRLIMNAHGFFSKLFDFTFKEFITLQIVKYLYIIGLVFAGISALGFAGAGISDLRYDVIAGLVKVVLSPFAFVLTAILIRLVLEALVATFRIAENTTKIVENQENKGL

Foldseek 3Di:
DDDDDPPDPPPPPVVVVPPDPCPLVVVVPPPVPPDPCLLVCLVVQLVVQLVVLLVVLVVQLVVLVVCCVPDVVSSVCSNVCSVVSSVVSSVVSVVVSVVVNVVVVVVVVVVVVVVVVVVVPD

Secondary structure (DSSP, 8-state):
---S--------GGGGSS-SSHHHHHHHT-TT--S-THHHHHHHHHHHHHHHHHHHHHHHHHHHHHHTTT-HHHHHHHHHHHHHHHHHHHHHHHHHHHHHHHHHHHHHHHHHHHHHHHTTT-

Radius of gyration: 26.44 Å; chains: 1; bounding box: 86×36×62 Å